Protein AF-F0F940-F1 (afdb_monomer_lite)

Foldseek 3Di:
DPPDWFWFQDPVRDIDTDDDDPLSSQLHVLQQVQQVVLPHWDADPVRTTDRSAPDLVRSLVSNLVSQLRSCVVPNDDQFDLVPVRSVSSHLCRLQCRADPVRHGPCPSSVVVSVVVVVVVVVVVVVVVVVVD

pLDDT: mean 92.72, std 10.21, range [32.88, 98.56]

Structure (mmCIF, N/CA/C/O backbone):
data_AF-F0F940-F1
#
_entry.id   AF-F0F940-F1
#
loop_
_atom_site.group_PDB
_atom_site.id
_atom_site.type_symbol
_atom_site.label_atom_id
_atom_site.label_alt_id
_atom_s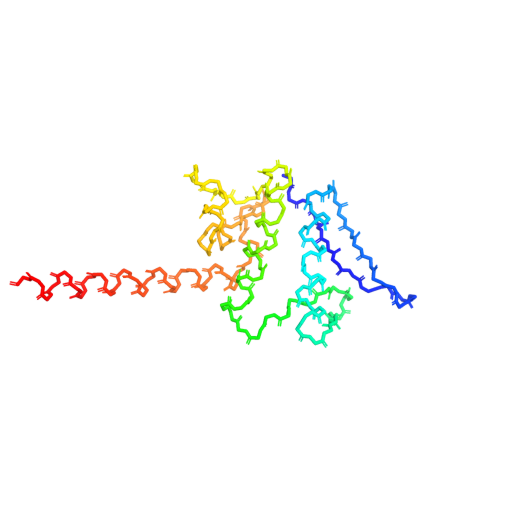ite.label_comp_id
_atom_site.label_asym_id
_atom_site.label_entity_id
_atom_site.label_seq_id
_atom_site.pdbx_PDB_ins_code
_atom_site.Cartn_x
_atom_site.Cartn_y
_atom_site.Cartn_z
_atom_site.occupancy
_atom_site.B_iso_or_equiv
_atom_site.auth_seq_id
_atom_site.auth_comp_id
_atom_site.auth_asym_id
_atom_site.auth_atom_id
_atom_site.pdbx_PDB_model_num
ATOM 1 N N . MET A 1 1 ? -2.008 6.520 -15.156 1.00 32.88 1 MET A N 1
ATOM 2 C CA . MET A 1 1 ? -2.226 5.112 -15.552 1.00 32.88 1 MET A CA 1
ATO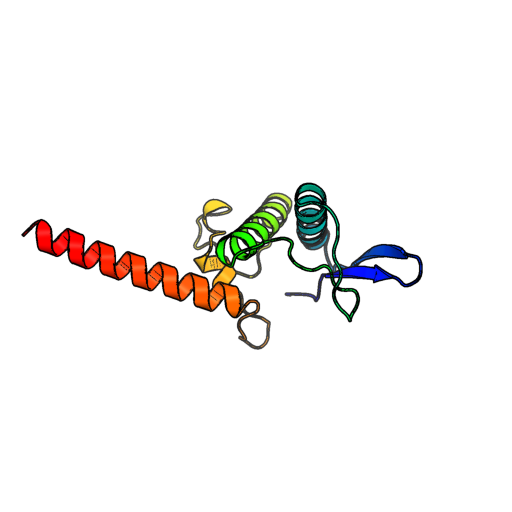M 3 C C . MET A 1 1 ? -2.240 4.250 -14.293 1.00 32.88 1 MET A C 1
ATOM 5 O O . MET A 1 1 ? -1.260 3.581 -13.989 1.00 32.88 1 MET A O 1
ATOM 9 N N . GLY A 1 2 ? -3.333 4.318 -13.527 1.00 36.31 2 GLY A N 1
ATOM 10 C CA . GLY A 1 2 ? -3.597 3.441 -12.381 1.00 36.31 2 GLY A CA 1
ATOM 11 C C . GLY A 1 2 ? -4.256 2.147 -12.852 1.00 36.31 2 GLY A C 1
ATOM 12 O O . GLY A 1 2 ? -5.429 1.914 -12.583 1.00 36.31 2 GLY A O 1
ATOM 13 N N . GLY A 1 3 ? -3.525 1.349 -13.637 1.00 46.88 3 GLY A N 1
ATOM 14 C CA . GLY A 1 3 ? -4.021 0.072 -14.148 1.00 46.88 3 GLY A CA 1
ATOM 15 C C . GLY A 1 3 ? -4.423 -0.852 -12.998 1.00 46.88 3 GLY A C 1
ATOM 16 O O . GLY A 1 3 ? -3.734 -0.916 -11.981 1.00 46.88 3 GLY A O 1
ATOM 17 N N . ARG A 1 4 ? -5.553 -1.546 -13.155 1.00 62.81 4 ARG A N 1
ATOM 18 C CA . ARG A 1 4 ? -6.070 -2.546 -12.213 1.00 62.81 4 ARG A CA 1
ATOM 19 C C . ARG A 1 4 ? -5.005 -3.629 -12.009 1.00 62.81 4 ARG A C 1
ATOM 21 O O . ARG A 1 4 ? -4.820 -4.469 -12.881 1.00 62.81 4 ARG A O 1
ATOM 28 N N . HIS A 1 5 ? -4.293 -3.562 -10.893 1.00 81.00 5 HIS A N 1
ATOM 29 C CA . HIS A 1 5 ? -3.303 -4.541 -10.463 1.00 81.00 5 HIS A CA 1
ATOM 30 C C . HIS A 1 5 ? -3.891 -5.324 -9.293 1.00 81.00 5 HIS A C 1
ATOM 32 O O . HIS A 1 5 ? -4.643 -4.768 -8.489 1.00 81.00 5 HIS A O 1
ATOM 38 N N . THR A 1 6 ? -3.652 -6.631 -9.250 1.00 87.62 6 THR A N 1
ATOM 39 C CA . THR A 1 6 ? -4.215 -7.469 -8.194 1.00 87.62 6 THR A CA 1
ATOM 40 C C . THR A 1 6 ? -3.408 -8.741 -7.992 1.00 87.62 6 THR A C 1
ATOM 42 O O . THR A 1 6 ? -2.874 -9.324 -8.938 1.00 87.62 6 THR A O 1
ATOM 45 N N . VAL A 1 7 ? -3.385 -9.212 -6.751 1.00 94.06 7 VAL A N 1
ATOM 46 C CA . VAL A 1 7 ? -3.089 -10.605 -6.427 1.00 94.06 7 VAL A CA 1
ATOM 47 C C . VAL A 1 7 ? -4.401 -11.377 -6.348 1.00 94.06 7 VAL A C 1
ATOM 49 O O . VAL A 1 7 ? -5.277 -11.014 -5.560 1.00 94.06 7 VAL A O 1
ATOM 52 N N . ARG A 1 8 ? -4.528 -12.469 -7.107 1.00 94.62 8 ARG A N 1
ATOM 53 C CA . ARG A 1 8 ? -5.700 -13.351 -7.045 1.00 94.62 8 ARG A CA 1
ATOM 54 C C . ARG A 1 8 ? -5.351 -14.824 -6.882 1.00 94.62 8 ARG A C 1
ATOM 56 O O . ARG A 1 8 ? -4.320 -15.279 -7.371 1.00 94.62 8 ARG A O 1
ATOM 63 N N . GLN A 1 9 ? -6.239 -15.580 -6.249 1.00 94.50 9 GLN A N 1
ATOM 64 C CA . GLN A 1 9 ? -6.198 -17.040 -6.265 1.00 94.50 9 GLN A CA 1
ATOM 65 C C . GLN A 1 9 ? -6.966 -17.563 -7.484 1.00 94.50 9 GLN A C 1
ATOM 67 O O . GLN A 1 9 ? -8.089 -17.130 -7.743 1.00 94.50 9 GLN A O 1
ATOM 72 N N . GLY A 1 10 ? -6.342 -18.446 -8.262 1.00 89.94 10 GLY A N 1
ATOM 73 C CA . GLY A 1 10 ? -7.007 -19.183 -9.335 1.00 89.94 10 GLY A CA 1
ATOM 74 C C . GLY A 1 10 ? -7.651 -20.476 -8.839 1.00 89.94 10 GLY A C 1
ATOM 75 O O . GLY A 1 10 ? -7.340 -20.965 -7.753 1.00 89.94 10 GLY A O 1
ATOM 76 N N . ASP A 1 11 ? -8.514 -21.053 -9.674 1.00 90.56 11 ASP A N 1
ATOM 77 C CA . ASP A 1 11 ? -9.193 -22.328 -9.396 1.00 90.56 11 ASP A CA 1
ATOM 78 C C . ASP A 1 11 ? -8.225 -23.526 -9.351 1.00 90.56 11 ASP A C 1
ATOM 80 O O . ASP A 1 11 ? -8.571 -24.591 -8.851 1.00 90.56 11 ASP A O 1
ATOM 84 N N . ASP A 1 12 ? -6.998 -23.355 -9.850 1.00 92.75 12 ASP A N 1
ATOM 85 C CA . ASP A 1 12 ? -5.910 -24.335 -9.790 1.00 92.75 12 ASP A CA 1
ATOM 86 C C . ASP A 1 12 ? -5.053 -24.211 -8.515 1.00 92.75 12 ASP A C 1
ATOM 88 O O . ASP A 1 12 ? -3.921 -24.694 -8.474 1.00 92.75 12 ASP A O 1
ATOM 92 N N . GLU A 1 13 ? -5.581 -23.526 -7.495 1.00 86.69 13 GLU A N 1
ATOM 93 C CA . GLU A 1 13 ? -4.948 -23.245 -6.201 1.00 86.69 13 GLU A CA 1
ATOM 94 C C . GLU A 1 13 ? -3.657 -22.410 -6.282 1.00 86.69 13 GLU A C 1
ATOM 96 O O . GLU A 1 13 ? -2.967 -22.226 -5.274 1.00 86.69 13 GLU A O 1
ATOM 101 N N . LYS A 1 14 ? -3.338 -21.837 -7.450 1.00 93.44 14 LYS A N 1
ATOM 102 C CA . LYS A 1 14 ? -2.179 -20.957 -7.616 1.00 93.44 14 LYS A CA 1
ATOM 103 C C . LYS A 1 14 ? -2.518 -19.504 -7.332 1.00 93.44 14 LYS A C 1
ATOM 105 O O . LYS A 1 14 ? -3.650 -19.043 -7.481 1.00 93.44 14 LYS A O 1
ATOM 110 N N . VAL A 1 15 ? -1.483 -18.764 -6.952 1.00 94.44 15 VAL A N 1
ATOM 111 C CA . VAL A 1 15 ? -1.540 -17.316 -6.758 1.00 94.44 15 VAL A CA 1
ATOM 112 C C . VAL A 1 15 ? -1.010 -16.635 -8.011 1.00 94.44 15 VAL A C 1
ATOM 114 O O . VAL A 1 15 ? 0.118 -16.889 -8.432 1.00 94.44 15 VAL A O 1
ATOM 117 N N . TYR A 1 16 ? -1.823 -15.758 -8.585 1.00 95.12 16 TYR A N 1
ATOM 118 C CA . TYR A 1 16 ? -1.499 -14.952 -9.752 1.00 95.12 16 TYR A CA 1
ATOM 119 C C . TYR A 1 16 ? -1.299 -13.504 -9.325 1.00 95.12 16 TYR A C 1
ATOM 121 O O . TYR A 1 16 ? -2.112 -12.956 -8.583 1.00 95.12 16 TYR A O 1
ATOM 129 N N . ILE A 1 17 ? -0.224 -12.895 -9.812 1.00 95.00 17 ILE A N 1
ATOM 130 C CA . ILE A 1 17 ? 0.045 -11.466 -9.675 1.00 95.00 17 ILE A CA 1
ATOM 131 C C . ILE A 1 17 ? -0.159 -10.865 -11.062 1.00 95.00 17 ILE A C 1
ATOM 133 O O . ILE A 1 17 ? 0.611 -11.147 -11.979 1.00 95.00 17 ILE A O 1
ATOM 137 N N . GLU A 1 18 ? -1.235 -10.104 -11.229 1.00 92.25 18 GLU A N 1
ATOM 138 C CA . GLU A 1 18 ? -1.644 -9.529 -12.510 1.00 92.25 18 GLU A CA 1
ATOM 139 C C . GLU A 1 18 ? -1.442 -8.020 -12.465 1.00 92.25 18 GLU A C 1
ATOM 141 O O . GLU A 1 18 ? -2.116 -7.313 -11.714 1.00 92.25 18 GLU A O 1
ATOM 146 N N . THR A 1 19 ? -0.488 -7.526 -13.250 1.00 92.81 19 THR A N 1
ATOM 147 C CA . THR A 1 19 ? -0.044 -6.130 -13.213 1.00 92.81 19 THR A CA 1
ATOM 148 C C . THR A 1 19 ? 0.294 -5.631 -14.614 1.00 92.81 19 THR A C 1
ATOM 150 O O . THR A 1 19 ? 0.512 -6.409 -15.542 1.00 92.81 19 THR A O 1
ATOM 153 N N . SER A 1 20 ? 0.330 -4.308 -14.781 1.00 91.62 20 SER A N 1
ATOM 154 C CA . SER A 1 20 ? 0.689 -3.663 -16.051 1.00 91.62 20 SER A CA 1
ATOM 155 C C . SER A 1 20 ? 2.124 -3.125 -16.088 1.00 91.62 20 SER A C 1
ATOM 157 O O . SER A 1 20 ? 2.509 -2.510 -17.079 1.00 91.62 20 SER A O 1
ATOM 159 N N . SER A 1 21 ? 2.899 -3.288 -15.010 1.00 93.38 21 SER A N 1
ATOM 160 C CA . SER A 1 21 ? 4.307 -2.881 -14.932 1.00 93.38 21 SER A CA 1
ATOM 161 C C . SER A 1 21 ? 5.049 -3.622 -13.819 1.00 93.38 21 SER A C 1
ATOM 163 O O . SER A 1 21 ? 4.436 -4.079 -12.853 1.00 93.38 21 SER A O 1
ATOM 165 N N . ASP A 1 22 ? 6.378 -3.669 -13.914 1.00 95.56 22 ASP A N 1
ATOM 166 C CA . ASP A 1 22 ? 7.243 -4.272 -12.892 1.00 95.56 22 ASP A CA 1
ATOM 167 C C . ASP A 1 22 ? 7.128 -3.566 -11.536 1.00 95.56 22 ASP A C 1
ATOM 169 O O . ASP A 1 22 ? 7.121 -4.213 -10.490 1.00 95.56 22 ASP A O 1
ATOM 173 N N . ALA A 1 23 ? 6.965 -2.242 -11.535 1.00 95.50 23 ALA A N 1
ATOM 174 C CA . ALA A 1 23 ? 6.779 -1.471 -10.311 1.00 95.50 23 ALA A CA 1
ATOM 175 C C . ALA A 1 23 ? 5.478 -1.857 -9.588 1.00 95.50 23 ALA A C 1
ATOM 177 O O . ALA A 1 23 ? 5.473 -2.047 -8.370 1.00 95.50 23 ALA A O 1
ATOM 178 N N . LEU A 1 24 ? 4.391 -2.058 -10.342 1.00 95.19 24 LEU A N 1
ATOM 179 C CA . LEU A 1 24 ? 3.138 -2.582 -9.797 1.00 95.19 24 LEU A CA 1
ATOM 180 C C . LEU A 1 24 ? 3.292 -4.042 -9.348 1.00 95.19 24 LEU A C 1
ATOM 182 O O . LEU A 1 24 ? 2.742 -4.415 -8.317 1.00 95.19 24 LEU A O 1
ATOM 186 N N . SER A 1 25 ? 4.084 -4.863 -10.047 1.00 96.31 25 SER A N 1
ATOM 187 C CA . SER A 1 25 ? 4.419 -6.220 -9.580 1.00 96.31 25 SER A CA 1
ATOM 188 C C . SER A 1 25 ? 5.109 -6.190 -8.220 1.00 96.31 25 SER A C 1
ATOM 190 O O . SER A 1 25 ? 4.776 -6.986 -7.348 1.00 96.31 25 SER A O 1
ATOM 192 N N . ILE A 1 26 ? 6.034 -5.255 -7.998 1.00 97.50 26 ILE A N 1
ATOM 193 C CA . ILE A 1 26 ? 6.714 -5.080 -6.708 1.00 97.50 26 ILE A CA 1
ATOM 194 C C . ILE A 1 26 ? 5.729 -4.654 -5.610 1.00 97.50 26 ILE A C 1
ATOM 196 O O . ILE A 1 26 ? 5.837 -5.149 -4.481 1.00 97.50 26 ILE A O 1
ATOM 200 N N . ASN A 1 27 ? 4.757 -3.790 -5.925 1.00 97.06 27 ASN A N 1
ATOM 201 C CA . ASN A 1 27 ? 3.670 -3.442 -5.004 1.00 97.06 27 ASN A CA 1
ATOM 202 C C . ASN A 1 27 ? 2.898 -4.701 -4.570 1.00 97.06 27 ASN A C 1
ATOM 204 O O . ASN A 1 27 ? 2.820 -5.018 -3.383 1.00 97.06 27 ASN A O 1
ATOM 208 N N . GLU A 1 28 ? 2.436 -5.494 -5.535 1.00 97.38 28 GLU A N 1
ATOM 209 C CA . GLU A 1 28 ? 1.629 -6.687 -5.264 1.00 97.38 28 GLU A CA 1
ATOM 210 C C . GLU A 1 28 ? 2.418 -7.802 -4.558 1.00 97.38 28 GLU A C 1
ATOM 212 O O . GLU A 1 28 ? 1.927 -8.421 -3.611 1.00 97.38 28 GLU A O 1
ATOM 217 N N . ILE A 1 29 ? 3.685 -8.016 -4.929 1.00 97.94 29 ILE A N 1
ATOM 218 C CA . ILE A 1 29 ? 4.598 -8.928 -4.219 1.00 97.94 29 ILE A CA 1
ATOM 219 C C . ILE A 1 29 ? 4.778 -8.484 -2.762 1.00 97.94 29 ILE A C 1
ATOM 221 O O . ILE A 1 29 ? 4.875 -9.323 -1.860 1.00 97.94 29 ILE A O 1
ATOM 225 N N . THR A 1 30 ? 4.793 -7.174 -2.502 1.00 98.25 30 THR A N 1
ATOM 226 C CA . THR A 1 30 ? 4.880 -6.644 -1.138 1.00 98.25 30 THR A CA 1
ATOM 227 C C . THR A 1 30 ? 3.655 -7.041 -0.313 1.00 98.25 30 THR A C 1
ATOM 229 O O . THR A 1 30 ? 3.823 -7.499 0.819 1.00 98.25 30 THR A O 1
ATOM 232 N N . HIS A 1 31 ? 2.447 -6.994 -0.881 1.00 97.81 31 HIS A N 1
ATOM 233 C CA . HIS A 1 31 ? 1.235 -7.476 -0.208 1.00 97.81 31 HIS A CA 1
ATOM 234 C C . HIS A 1 31 ? 1.243 -8.989 0.052 1.00 97.81 31 HIS A C 1
ATOM 236 O O . HIS A 1 31 ? 0.828 -9.434 1.131 1.00 97.81 31 HIS A O 1
ATOM 242 N N . VAL A 1 32 ? 1.783 -9.791 -0.873 1.00 98.00 32 VAL A N 1
ATOM 243 C CA . VAL A 1 32 ? 2.006 -11.233 -0.652 1.00 98.00 32 VAL A CA 1
ATOM 244 C C . VAL A 1 32 ? 2.954 -11.452 0.527 1.00 98.00 32 VAL A C 1
ATOM 246 O O . VAL A 1 32 ? 2.621 -12.195 1.453 1.00 98.00 32 VAL A O 1
ATOM 249 N N . ARG A 1 33 ? 4.105 -10.764 0.546 1.00 98.25 33 ARG A N 1
ATOM 250 C CA . ARG A 1 33 ? 5.080 -10.835 1.648 1.00 98.25 33 ARG A CA 1
ATOM 251 C C . ARG A 1 33 ? 4.432 -10.475 2.983 1.00 98.25 33 ARG A C 1
ATOM 253 O O . ARG A 1 33 ? 4.535 -11.245 3.934 1.00 98.25 33 ARG A O 1
ATOM 260 N N . GLN A 1 34 ? 3.752 -9.331 3.049 1.00 98.19 34 GLN A N 1
ATOM 261 C CA . GLN A 1 34 ? 3.066 -8.853 4.254 1.00 98.19 34 GLN A CA 1
ATOM 262 C C . GLN A 1 34 ? 2.060 -9.883 4.780 1.00 98.19 34 GLN A C 1
ATOM 264 O O . GLN A 1 34 ? 1.993 -10.124 5.988 1.00 98.19 34 GLN A O 1
ATOM 269 N N . SER A 1 35 ? 1.313 -10.519 3.879 1.00 97.69 35 SER A N 1
ATOM 270 C CA . SER A 1 35 ? 0.323 -11.541 4.221 1.00 97.69 35 SER A CA 1
ATOM 271 C C . SER A 1 35 ? 0.977 -12.818 4.754 1.00 97.69 35 SER A C 1
ATOM 273 O O . SER A 1 35 ? 0.593 -13.304 5.818 1.00 97.69 35 SER A O 1
ATOM 275 N N . LEU A 1 36 ? 2.031 -13.318 4.098 1.00 97.50 36 LEU A N 1
ATOM 276 C CA . LEU A 1 36 ? 2.799 -14.478 4.571 1.00 97.50 36 LEU A CA 1
ATOM 277 C C . LEU A 1 36 ? 3.399 -14.237 5.965 1.00 97.50 36 LEU A C 1
ATOM 279 O O . LEU A 1 36 ? 3.271 -15.088 6.843 1.00 97.50 36 LEU A O 1
ATOM 283 N N . THR A 1 37 ? 3.963 -13.051 6.214 1.00 97.12 37 THR A N 1
ATOM 284 C CA . THR A 1 37 ? 4.470 -12.661 7.542 1.00 97.12 37 THR A CA 1
ATOM 285 C C . THR A 1 37 ? 3.354 -12.508 8.584 1.00 97.12 37 THR A C 1
ATOM 287 O O . THR A 1 37 ? 3.597 -12.658 9.779 1.00 97.12 37 THR A O 1
ATOM 290 N N . SER A 1 38 ? 2.117 -12.255 8.152 1.00 95.88 38 SER A N 1
ATOM 291 C CA . SER A 1 38 ? 0.950 -12.045 9.022 1.00 95.88 38 SER A CA 1
ATOM 292 C C . SER A 1 38 ? 0.104 -13.306 9.253 1.00 95.88 38 SER A C 1
ATOM 294 O O . SER A 1 38 ? -1.003 -13.212 9.792 1.00 95.88 38 SER A O 1
ATOM 296 N N . GLY A 1 39 ? 0.618 -14.485 8.888 1.00 94.94 39 GLY A N 1
ATOM 297 C CA . GLY A 1 39 ? -0.042 -15.773 9.122 1.00 94.94 39 GLY A CA 1
ATOM 298 C C . GLY A 1 39 ? -0.691 -16.402 7.888 1.00 94.94 39 GLY A C 1
ATOM 299 O O . GLY A 1 39 ? -1.513 -17.302 8.043 1.00 94.94 39 GLY A O 1
ATOM 300 N N . GLY A 1 40 ? -0.331 -15.948 6.686 1.00 96.12 40 GLY A N 1
ATOM 301 C CA . GLY A 1 40 ? -0.710 -16.577 5.423 1.00 96.12 40 GLY A CA 1
ATOM 302 C C . GLY A 1 40 ? -1.614 -15.719 4.542 1.00 96.12 40 GLY A C 1
ATOM 303 O O . GLY A 1 40 ? -2.075 -14.643 4.921 1.00 96.12 40 GLY A O 1
ATOM 304 N N . LEU A 1 41 ? -1.855 -16.216 3.331 1.00 96.06 41 LEU A N 1
ATOM 305 C CA . LEU A 1 41 ? -2.692 -15.561 2.330 1.00 96.06 41 LEU A CA 1
ATOM 306 C C . LEU A 1 41 ? -4.172 -15.804 2.636 1.00 96.06 41 LEU A C 1
ATOM 308 O O . LEU A 1 41 ? -4.569 -16.915 2.987 1.00 96.06 41 LEU A O 1
ATOM 312 N N . LYS A 1 42 ? -4.993 -14.764 2.492 1.00 95.94 42 LYS A N 1
ATOM 313 C CA . LYS A 1 42 ? -6.452 -14.854 2.601 1.00 95.94 42 LYS A CA 1
ATOM 314 C C . LYS A 1 42 ? -7.078 -14.165 1.410 1.00 95.94 42 LYS A C 1
ATOM 316 O O . LYS A 1 42 ? -6.747 -13.017 1.133 1.00 95.94 42 LYS A O 1
ATOM 321 N N . PHE A 1 43 ? -8.003 -14.850 0.759 1.00 94.94 43 PHE A N 1
ATOM 322 C CA . PHE A 1 43 ? -8.651 -14.356 -0.445 1.00 94.94 43 PHE A CA 1
ATOM 323 C C . PHE A 1 43 ? -10.129 -14.059 -0.191 1.00 94.94 43 PHE A C 1
ATOM 325 O O . PHE A 1 43 ? -10.785 -14.700 0.635 1.00 94.94 43 PHE A O 1
ATOM 332 N N . GLY A 1 44 ? -10.633 -13.031 -0.866 1.00 92.06 44 GLY A N 1
ATOM 333 C CA . GLY A 1 44 ? -12.033 -12.642 -0.860 1.00 92.06 44 GLY A CA 1
ATOM 334 C C . GLY A 1 44 ? -12.888 -13.557 -1.733 1.00 92.06 44 GLY A C 1
ATOM 335 O O . GLY A 1 44 ? -12.410 -14.480 -2.389 1.00 92.06 44 GLY A O 1
ATOM 336 N N . LYS A 1 45 ? -14.193 -13.274 -1.773 1.00 89.75 45 LYS A N 1
ATOM 337 C CA . LYS A 1 45 ? -15.153 -14.064 -2.564 1.00 89.75 45 LYS A CA 1
ATOM 338 C C . LYS A 1 45 ? -14.900 -14.006 -4.072 1.00 89.75 45 LYS A C 1
ATOM 340 O O . LYS A 1 45 ? -15.410 -14.861 -4.783 1.00 89.75 45 LYS A O 1
ATOM 345 N N . ARG A 1 46 ? -14.177 -12.995 -4.565 1.00 86.69 46 ARG A N 1
ATOM 346 C CA . ARG A 1 46 ? -13.822 -12.856 -5.986 1.00 86.69 46 ARG A CA 1
ATOM 347 C C . ARG A 1 46 ? -12.376 -13.286 -6.243 1.00 86.69 46 ARG A C 1
ATOM 349 O O . ARG A 1 46 ? -11.833 -12.976 -7.298 1.00 86.69 46 ARG A O 1
ATOM 356 N N . GLY A 1 47 ? -11.763 -13.975 -5.279 1.00 90.12 47 GLY A N 1
ATOM 357 C CA . GLY A 1 47 ? -10.396 -14.465 -5.359 1.00 90.12 47 GLY A CA 1
ATOM 358 C C . GLY A 1 47 ? -9.335 -13.398 -5.112 1.00 90.12 47 GLY A C 1
ATOM 359 O O . GLY A 1 47 ? -8.165 -13.735 -5.201 1.00 90.12 47 GLY A O 1
ATOM 360 N N . GLU A 1 48 ? -9.688 -12.148 -4.794 1.00 93.31 48 GLU A N 1
ATOM 361 C CA . GLU A 1 48 ? -8.721 -11.073 -4.542 1.00 93.31 48 GLU A CA 1
ATOM 362 C C . GLU A 1 48 ? -8.003 -11.255 -3.199 1.00 93.31 48 GLU A C 1
ATOM 364 O O . GLU A 1 48 ? -8.630 -11.630 -2.206 1.00 93.31 48 GLU A O 1
ATOM 369 N N . LEU A 1 49 ? -6.698 -10.985 -3.132 1.00 95.19 49 LEU A N 1
ATOM 370 C CA . LEU A 1 49 ? -5.962 -11.004 -1.868 1.00 95.19 49 LEU A CA 1
ATOM 371 C C . LEU A 1 49 ? -6.510 -9.917 -0.939 1.00 95.19 49 LEU A C 1
ATOM 373 O O . LEU A 1 49 ? -6.611 -8.745 -1.300 1.00 95.19 49 LEU A O 1
ATOM 377 N N . LEU A 1 50 ? -6.852 -10.308 0.283 1.00 94.75 50 LEU A N 1
ATOM 378 C CA . LEU A 1 50 ? -7.286 -9.388 1.322 1.00 94.75 50 LEU A CA 1
ATOM 379 C C . LEU A 1 50 ? -6.065 -8.799 2.029 1.00 94.75 50 LEU A C 1
ATOM 381 O O . LEU A 1 50 ? -5.149 -9.530 2.409 1.00 94.75 50 LEU A O 1
ATOM 385 N N . ASN A 1 51 ? -6.084 -7.487 2.276 1.00 94.12 51 ASN A N 1
ATOM 386 C CA . ASN A 1 51 ? -5.061 -6.829 3.086 1.00 94.12 51 ASN A CA 1
ATOM 387 C C . ASN A 1 51 ? -5.002 -7.484 4.483 1.00 94.12 51 ASN A C 1
ATOM 389 O O . ASN A 1 51 ? -6.022 -7.657 5.155 1.00 94.12 51 ASN A O 1
ATOM 393 N N . ALA A 1 52 ? -3.800 -7.864 4.921 1.00 95.81 52 ALA A N 1
ATOM 394 C CA . ALA A 1 52 ? -3.597 -8.620 6.156 1.00 95.81 52 ALA A CA 1
ATOM 395 C C . ALA A 1 52 ? -3.691 -7.766 7.441 1.00 95.81 52 ALA A C 1
ATOM 397 O O . ALA A 1 52 ? -3.628 -8.292 8.559 1.00 95.81 52 ALA A O 1
ATOM 398 N N . GLY A 1 53 ? -3.836 -6.446 7.308 1.00 94.88 53 GLY A N 1
ATOM 399 C CA . GLY A 1 53 ? -3.929 -5.507 8.415 1.00 94.88 53 GLY A CA 1
ATOM 400 C C . GLY A 1 53 ? -5.174 -5.726 9.280 1.00 94.88 53 GLY A C 1
ATOM 401 O O . GLY A 1 53 ? -6.303 -5.746 8.805 1.00 94.88 53 GLY A O 1
ATOM 402 N N . LYS A 1 54 ? -4.978 -5.816 10.602 1.00 93.56 54 LYS A N 1
ATOM 403 C CA . LYS A 1 54 ? -6.065 -6.019 11.589 1.00 93.56 54 LYS A CA 1
ATOM 404 C C . LYS A 1 54 ? -6.693 -4.722 12.120 1.00 93.56 54 LYS A C 1
ATOM 406 O O . LYS A 1 54 ? -7.559 -4.759 12.985 1.00 93.56 54 LYS A O 1
ATOM 411 N N . SER A 1 55 ? -6.219 -3.564 11.663 1.00 96.62 55 SER A N 1
ATOM 412 C CA . SER A 1 55 ? -6.729 -2.239 12.039 1.00 96.62 55 SER A CA 1
ATOM 413 C C . SER A 1 55 ? -6.550 -1.259 10.881 1.00 96.62 55 SER A C 1
ATOM 415 O O . SER A 1 55 ? -5.685 -1.481 10.036 1.00 96.62 55 SER A O 1
ATOM 417 N N . LEU A 1 56 ? -7.288 -0.142 10.873 1.00 95.69 56 LEU A N 1
ATOM 418 C CA . LEU A 1 56 ? -7.143 0.902 9.843 1.00 95.69 56 LEU A CA 1
ATOM 419 C C . LEU A 1 56 ? -5.701 1.417 9.728 1.00 95.69 56 LEU A C 1
ATOM 421 O O . LEU A 1 56 ? -5.195 1.604 8.626 1.00 95.69 56 LEU A O 1
ATOM 425 N N . LYS A 1 57 ? -5.009 1.573 10.864 1.00 97.19 57 LYS A N 1
ATOM 426 C CA . LYS A 1 57 ? -3.592 1.951 10.891 1.00 97.19 57 LYS A CA 1
ATOM 427 C C . LYS A 1 57 ? -2.707 0.895 10.230 1.00 97.19 57 LYS A C 1
ATOM 429 O O . LYS A 1 57 ? -1.800 1.248 9.486 1.00 97.19 57 LYS A O 1
ATOM 434 N N . ALA A 1 58 ? -2.950 -0.385 10.514 1.00 97.56 58 ALA A N 1
ATOM 435 C CA . ALA A 1 58 ? -2.175 -1.477 9.931 1.00 97.56 58 ALA A CA 1
ATOM 436 C C . ALA A 1 58 ? -2.408 -1.587 8.418 1.00 97.56 58 ALA A C 1
ATOM 438 O O . ALA A 1 58 ? -1.437 -1.685 7.679 1.00 97.56 58 ALA A O 1
ATOM 439 N N . ILE A 1 59 ? -3.666 -1.489 7.975 1.00 97.19 59 ILE A N 1
ATOM 440 C CA . ILE A 1 59 ? -4.043 -1.479 6.555 1.00 97.19 59 ILE A CA 1
ATOM 441 C C . ILE A 1 59 ? -3.328 -0.331 5.836 1.00 97.19 59 ILE A C 1
ATOM 443 O O . ILE A 1 59 ? -2.607 -0.565 4.872 1.00 97.19 59 ILE A O 1
ATOM 447 N N . ALA A 1 60 ? -3.437 0.895 6.359 1.00 98.00 60 ALA A N 1
ATOM 448 C CA . ALA A 1 60 ? -2.784 2.056 5.762 1.00 98.00 60 ALA A CA 1
ATOM 449 C C . ALA A 1 60 ? -1.255 1.920 5.715 1.00 98.00 60 ALA A C 1
ATOM 451 O O . ALA A 1 60 ? -0.640 2.255 4.709 1.00 98.00 60 ALA A O 1
ATOM 452 N N . ASN A 1 61 ? -0.632 1.409 6.780 1.00 98.38 61 ASN A N 1
ATOM 453 C CA . ASN A 1 61 ? 0.814 1.190 6.806 1.00 98.38 61 ASN A CA 1
ATOM 454 C C . ASN A 1 61 ? 1.272 0.150 5.777 1.00 98.38 61 ASN A C 1
ATOM 456 O O . ASN A 1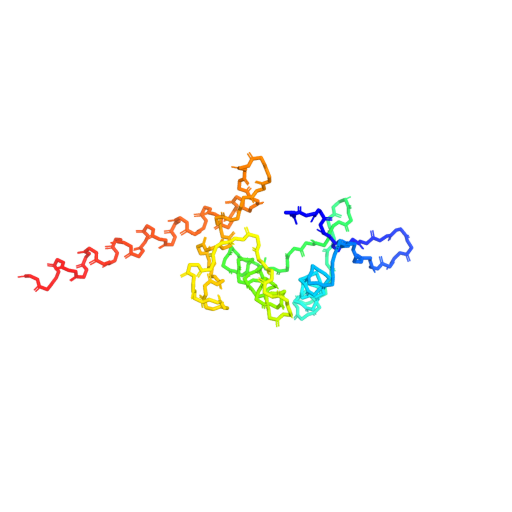 61 ? 2.346 0.320 5.207 1.00 98.38 61 ASN A O 1
ATOM 460 N N . MET A 1 62 ? 0.473 -0.893 5.535 1.00 98.25 62 MET A N 1
ATOM 461 C CA . MET A 1 62 ? 0.776 -1.901 4.520 1.00 98.25 62 MET A CA 1
ATOM 462 C C . MET A 1 62 ? 0.751 -1.306 3.107 1.00 98.25 62 MET A C 1
ATOM 464 O O . MET A 1 62 ? 1.688 -1.543 2.349 1.00 98.25 62 MET A O 1
ATOM 468 N N . GLU A 1 63 ? -0.243 -0.472 2.784 1.00 98.00 63 GLU A N 1
ATOM 469 C CA . GLU A 1 63 ? -0.291 0.255 1.502 1.00 98.00 63 GLU A CA 1
ATOM 470 C C . GLU A 1 63 ? 0.870 1.253 1.364 1.00 98.00 63 GLU A C 1
ATOM 472 O O . GLU A 1 63 ? 1.523 1.316 0.328 1.00 98.00 63 GLU A O 1
ATOM 477 N N . ILE A 1 64 ? 1.184 2.016 2.421 1.00 98.50 64 ILE A N 1
ATOM 478 C CA . ILE A 1 64 ? 2.325 2.952 2.423 1.00 98.50 64 ILE A CA 1
ATOM 479 C C . ILE A 1 64 ? 3.635 2.216 2.131 1.00 98.50 64 ILE A C 1
ATOM 481 O O . ILE A 1 64 ? 4.461 2.706 1.363 1.00 98.50 64 ILE A O 1
ATOM 485 N N . GLU A 1 65 ? 3.849 1.061 2.757 1.00 98.56 65 GLU A N 1
ATOM 486 C CA . GLU A 1 65 ? 5.031 0.240 2.510 1.00 98.56 65 GLU A CA 1
ATOM 487 C C . GLU A 1 65 ? 5.062 -0.280 1.068 1.00 98.56 65 GLU A C 1
ATOM 489 O O . GLU A 1 65 ? 6.098 -0.153 0.420 1.00 98.56 65 GLU A O 1
ATOM 494 N N . ALA A 1 66 ? 3.947 -0.799 0.550 1.00 98.12 66 ALA A N 1
ATOM 495 C CA . ALA A 1 66 ? 3.860 -1.304 -0.819 1.00 98.12 66 ALA A CA 1
ATOM 496 C C . ALA A 1 66 ? 4.180 -0.206 -1.850 1.00 98.12 66 ALA A C 1
ATOM 498 O O . ALA A 1 66 ? 5.088 -0.379 -2.669 1.00 98.12 66 ALA A O 1
ATOM 499 N N . TYR A 1 67 ? 3.588 0.984 -1.705 1.00 98.19 67 TYR A N 1
ATOM 500 C CA . TYR A 1 67 ? 3.898 2.123 -2.572 1.00 98.19 67 TYR A CA 1
ATOM 501 C C . TYR A 1 67 ? 5.335 2.632 -2.419 1.00 98.19 67 TYR A C 1
ATOM 503 O O . TYR A 1 67 ? 5.929 3.096 -3.390 1.00 98.19 67 TYR A O 1
ATOM 511 N N . ARG A 1 68 ? 5.942 2.540 -1.228 1.00 98.56 68 ARG A N 1
ATOM 512 C CA . ARG A 1 68 ? 7.373 2.850 -1.052 1.00 98.56 68 ARG A CA 1
ATOM 513 C C . ARG A 1 68 ? 8.263 1.846 -1.772 1.00 98.56 68 ARG A C 1
ATOM 515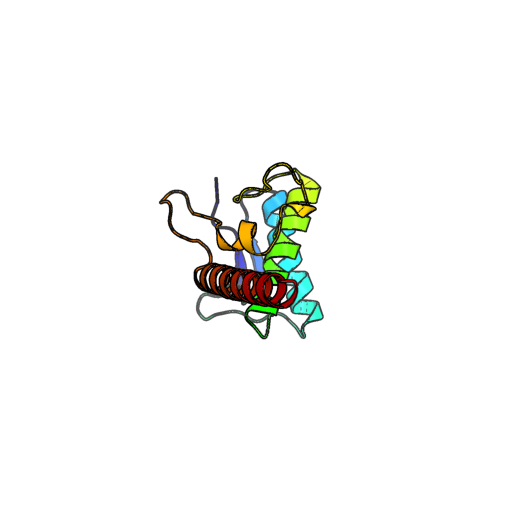 O O . ARG A 1 68 ? 9.273 2.254 -2.341 1.00 98.56 68 ARG A O 1
ATOM 522 N N . MET A 1 69 ? 7.907 0.562 -1.760 1.00 98.38 69 MET A N 1
ATOM 523 C CA . MET A 1 69 ? 8.634 -0.468 -2.504 1.00 98.38 69 MET A CA 1
ATOM 524 C C . MET A 1 69 ? 8.526 -0.230 -4.013 1.00 98.38 69 MET A C 1
ATOM 526 O O . MET A 1 69 ? 9.553 -0.226 -4.688 1.00 98.38 69 MET A O 1
ATOM 530 N N . GLN A 1 70 ? 7.322 0.063 -4.515 1.00 97.62 70 GLN A N 1
ATOM 531 C CA . GLN A 1 70 ? 7.095 0.466 -5.905 1.00 97.62 70 GLN A CA 1
ATOM 532 C C . GLN A 1 70 ? 7.952 1.684 -6.283 1.00 97.62 70 GLN A C 1
ATOM 534 O O . GLN A 1 70 ? 8.755 1.627 -7.211 1.00 97.62 70 GLN A O 1
ATOM 539 N N . TYR A 1 71 ? 7.842 2.772 -5.519 1.00 97.88 71 TYR A N 1
ATOM 540 C CA . TYR A 1 71 ? 8.556 4.016 -5.803 1.00 97.88 71 TYR A CA 1
ATOM 541 C C . TYR A 1 71 ? 10.079 3.859 -5.729 1.00 97.88 71 TYR A C 1
ATOM 543 O O . TYR A 1 71 ? 10.808 4.543 -6.441 1.00 97.88 71 TYR A O 1
ATOM 551 N N . SER A 1 72 ? 10.584 2.959 -4.881 1.00 97.62 72 SER A N 1
ATOM 552 C CA . SER A 1 72 ? 12.025 2.686 -4.782 1.00 97.62 72 SER A CA 1
ATOM 553 C C . SER A 1 72 ? 12.598 2.026 -6.038 1.00 97.62 72 SER A C 1
ATOM 555 O O . SER A 1 72 ? 13.806 2.095 -6.247 1.00 97.62 72 SER A O 1
ATOM 557 N N . PHE A 1 73 ? 11.758 1.379 -6.851 1.00 97.62 73 PHE A N 1
ATOM 558 C CA . PHE A 1 73 ? 12.179 0.729 -8.087 1.00 97.62 73 PHE A CA 1
ATOM 559 C C . PHE A 1 73 ? 12.276 1.716 -9.257 1.00 97.62 73 PHE A C 1
ATOM 561 O O . PHE A 1 73 ? 13.335 1.814 -9.872 1.00 97.62 73 PHE A O 1
ATOM 568 N N . ASP A 1 74 ? 11.208 2.467 -9.548 1.00 96.25 74 ASP A N 1
ATOM 569 C CA . ASP A 1 74 ? 11.148 3.339 -10.735 1.00 96.25 74 ASP A CA 1
ATOM 570 C C . ASP A 1 74 ? 10.550 4.735 -10.483 1.00 96.25 74 ASP A C 1
ATOM 572 O O . ASP A 1 74 ? 10.255 5.469 -11.425 1.00 96.25 74 ASP A O 1
ATOM 576 N N . THR A 1 75 ? 10.383 5.137 -9.222 1.00 95.88 75 THR A N 1
ATOM 577 C CA . THR A 1 75 ? 9.783 6.418 -8.795 1.00 95.88 75 THR A CA 1
ATOM 578 C C . THR A 1 75 ? 8.311 6.617 -9.174 1.00 95.88 75 THR A C 1
ATOM 580 O O . THR A 1 75 ? 7.771 7.713 -8.994 1.00 95.88 75 THR A O 1
ATOM 583 N N . THR A 1 76 ? 7.616 5.579 -9.646 1.00 95.38 76 THR A N 1
ATOM 584 C CA . THR A 1 76 ? 6.174 5.671 -9.894 1.00 95.38 76 THR A CA 1
ATOM 585 C C . THR A 1 76 ? 5.386 5.642 -8.585 1.00 95.38 76 THR A C 1
ATOM 587 O O . THR A 1 76 ? 5.644 4.852 -7.679 1.00 95.38 76 THR A O 1
ATOM 590 N N . PHE A 1 77 ? 4.406 6.536 -8.475 1.00 95.44 77 PHE A N 1
ATOM 591 C CA . PHE A 1 77 ? 3.441 6.586 -7.379 1.00 95.44 77 PHE A CA 1
ATOM 592 C C . PHE A 1 77 ? 2.190 7.325 -7.875 1.00 95.44 77 PHE A C 1
ATOM 594 O O . PHE A 1 77 ? 2.333 8.411 -8.438 1.00 95.44 77 PHE A O 1
ATOM 601 N N . PRO A 1 78 ? 0.974 6.771 -7.707 1.00 94.38 78 PRO A N 1
ATOM 602 C CA . PRO A 1 78 ? -0.249 7.415 -8.193 1.00 94.38 78 PRO A CA 1
ATOM 603 C C . PRO A 1 78 ? -0.683 8.629 -7.356 1.00 94.38 78 PRO A C 1
ATOM 605 O O . PRO A 1 78 ? -1.521 9.408 -7.801 1.00 94.38 78 PRO A O 1
ATOM 608 N N . GLY A 1 79 ? -0.138 8.799 -6.148 1.00 93.75 79 GLY A N 1
ATOM 609 C CA . GLY A 1 79 ? -0.373 9.978 -5.316 1.00 93.75 79 GLY A CA 1
ATOM 610 C C . GLY A 1 79 ? 0.678 11.074 -5.517 1.00 93.75 79 GLY A C 1
ATOM 611 O O . GLY A 1 79 ? 1.475 11.064 -6.451 1.00 93.75 79 GLY A O 1
ATOM 612 N N . ASN A 1 80 ? 0.717 12.027 -4.584 1.00 94.31 80 ASN A N 1
ATOM 613 C CA . ASN A 1 80 ? 1.686 13.122 -4.595 1.00 94.31 80 ASN A CA 1
ATOM 614 C C . ASN A 1 80 ? 2.669 13.002 -3.421 1.00 94.31 80 ASN A C 1
ATOM 616 O O . ASN A 1 80 ? 2.258 12.959 -2.263 1.00 94.31 80 ASN A O 1
ATOM 620 N N . THR A 1 81 ? 3.972 12.983 -3.710 1.00 95.94 81 THR A N 1
ATOM 621 C CA . THR A 1 81 ? 5.033 12.964 -2.684 1.00 95.94 81 THR A CA 1
ATOM 622 C C . THR A 1 81 ? 5.364 14.358 -2.138 1.00 95.94 81 THR A C 1
ATOM 624 O O . THR A 1 81 ? 6.118 14.494 -1.170 1.00 95.94 81 THR A O 1
ATOM 627 N N . TYR A 1 82 ? 4.827 15.410 -2.759 1.00 92.88 82 TYR A N 1
ATOM 628 C CA . TYR A 1 82 ? 5.091 16.819 -2.468 1.00 92.88 82 TYR A CA 1
ATOM 629 C C . TYR A 1 82 ? 6.588 17.164 -2.497 1.00 92.88 82 TYR A C 1
ATOM 631 O O . TYR A 1 82 ? 7.076 17.931 -1.670 1.00 92.88 82 TYR A O 1
ATOM 639 N N . GLY A 1 83 ? 7.340 16.542 -3.413 1.00 94.75 83 GLY A N 1
ATOM 640 C CA . GLY A 1 83 ? 8.786 16.748 -3.559 1.00 94.75 83 GLY A CA 1
ATOM 641 C C . GLY A 1 83 ? 9.641 16.088 -2.470 1.00 94.75 83 GLY A C 1
ATOM 642 O O . GLY A 1 83 ? 10.846 16.306 -2.429 1.00 94.75 83 GLY A O 1
ATOM 643 N N . ARG A 1 84 ? 9.049 15.269 -1.588 1.00 96.81 84 ARG A N 1
ATOM 644 C CA . ARG A 1 84 ? 9.753 14.620 -0.464 1.00 96.81 84 ARG A CA 1
ATOM 645 C C . ARG A 1 84 ? 10.227 13.192 -0.774 1.00 96.81 84 ARG A C 1
ATOM 647 O O . ARG A 1 84 ?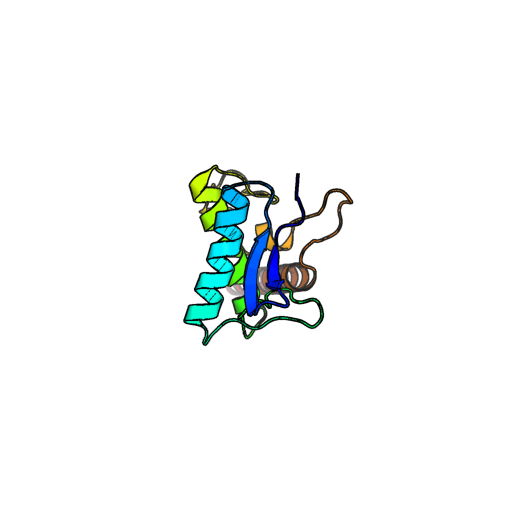 10.669 12.490 0.136 1.00 96.81 84 ARG A O 1
ATOM 654 N N . GLY A 1 85 ? 10.111 12.743 -2.027 1.00 96.62 85 GLY A N 1
ATOM 655 C CA . GLY A 1 85 ? 10.479 11.386 -2.454 1.00 96.62 85 GLY A CA 1
ATOM 656 C C . GLY A 1 85 ? 9.772 10.307 -1.626 1.00 96.62 85 GLY A C 1
ATOM 657 O O . GLY A 1 85 ? 8.594 10.452 -1.300 1.00 96.62 85 GLY A O 1
ATOM 658 N N . LEU A 1 86 ? 10.505 9.266 -1.213 1.00 96.50 86 LEU A N 1
ATOM 659 C CA . LEU A 1 86 ? 9.985 8.171 -0.375 1.00 96.50 86 LEU A CA 1
ATOM 660 C C . LEU A 1 86 ? 9.334 8.642 0.933 1.00 96.50 86 LEU A C 1
ATOM 662 O O . LEU A 1 86 ? 8.332 8.075 1.366 1.00 96.50 86 LEU A O 1
ATOM 666 N N . ASN A 1 87 ? 9.860 9.705 1.549 1.00 97.00 87 ASN A N 1
ATOM 667 C CA . ASN A 1 87 ? 9.286 10.272 2.775 1.00 97.00 87 ASN A CA 1
ATOM 668 C C . ASN A 1 87 ? 7.943 10.965 2.521 1.00 97.00 87 ASN A C 1
ATOM 670 O O . ASN A 1 87 ? 7.163 11.163 3.449 1.00 97.00 87 ASN A O 1
ATOM 674 N N . GLY A 1 88 ? 7.683 11.342 1.269 1.00 97.75 88 GLY A N 1
ATOM 675 C CA . GLY A 1 88 ? 6.411 11.886 0.822 1.00 97.75 88 GLY A CA 1
ATOM 676 C C . GLY A 1 88 ? 5.307 10.846 0.702 1.00 97.75 88 GLY A C 1
ATOM 677 O O . GLY A 1 88 ? 4.147 11.241 0.703 1.00 97.75 88 GLY A O 1
ATOM 678 N N . ILE A 1 89 ? 5.657 9.557 0.640 1.00 98.44 89 ILE A N 1
ATOM 679 C CA . ILE A 1 89 ? 4.707 8.445 0.658 1.00 98.44 89 ILE A CA 1
ATOM 680 C C . ILE A 1 89 ? 4.365 8.160 2.121 1.00 98.44 89 ILE A C 1
ATOM 682 O O . ILE A 1 89 ? 5.061 7.431 2.836 1.00 98.44 89 ILE A O 1
ATOM 686 N N . ASP A 1 90 ? 3.326 8.840 2.581 1.00 98.12 90 ASP A N 1
ATOM 687 C CA . ASP A 1 90 ? 2.767 8.796 3.927 1.00 98.12 90 ASP A CA 1
ATOM 688 C C . ASP A 1 90 ? 1.237 8.604 3.904 1.00 98.12 90 ASP A C 1
ATOM 690 O O . ASP A 1 90 ? 0.608 8.564 2.843 1.00 98.12 90 ASP A O 1
ATOM 694 N N . LEU A 1 91 ? 0.627 8.511 5.091 1.00 98.12 91 LEU A N 1
ATOM 695 C CA . LEU A 1 91 ? -0.818 8.320 5.261 1.00 98.12 91 LEU A CA 1
ATOM 696 C C . LEU A 1 91 ? -1.660 9.344 4.489 1.00 98.12 91 LEU A C 1
ATOM 698 O O . LEU A 1 91 ? -2.716 8.988 3.972 1.00 98.12 91 LEU A O 1
ATOM 702 N N . GLN A 1 92 ? -1.224 10.604 4.416 1.00 97.31 92 GLN A N 1
ATOM 703 C CA . GLN A 1 92 ? -1.983 11.633 3.710 1.00 97.31 92 GLN A CA 1
ATOM 704 C C . GLN A 1 92 ? -1.850 11.443 2.202 1.00 97.31 92 GLN A C 1
ATOM 706 O O . GLN A 1 92 ? -2.854 11.496 1.500 1.00 97.31 92 GLN A O 1
ATOM 711 N N . SER A 1 93 ? -0.645 11.184 1.696 1.00 97.75 93 SER A N 1
ATOM 712 C CA . SER A 1 93 ? -0.444 10.961 0.260 1.00 97.75 93 SER A CA 1
ATOM 713 C C . SER A 1 93 ? -1.190 9.724 -0.259 1.00 97.75 93 SER A C 1
ATOM 715 O O . SER A 1 93 ? -1.832 9.813 -1.299 1.00 97.75 93 SER A O 1
ATOM 717 N N . VAL A 1 94 ? -1.175 8.610 0.489 1.00 97.75 94 VAL A N 1
ATOM 718 C CA . VAL A 1 94 ? -1.859 7.358 0.122 1.00 97.75 94 VAL A CA 1
ATOM 719 C C . VAL A 1 94 ? -3.371 7.499 0.272 1.00 97.75 94 VAL A C 1
ATOM 721 O O . VAL A 1 94 ? -4.123 7.096 -0.610 1.00 97.75 94 VAL A O 1
ATOM 724 N N . GLY A 1 95 ? -3.836 8.131 1.354 1.00 97.31 95 GLY A N 1
ATOM 725 C CA . GLY A 1 95 ? -5.261 8.383 1.559 1.00 97.31 95 GLY A CA 1
ATOM 726 C C . GLY A 1 95 ? -5.880 9.297 0.499 1.00 97.31 95 GLY A C 1
ATOM 727 O O . GLY A 1 95 ? -7.072 9.193 0.250 1.00 97.31 95 GLY A O 1
ATOM 728 N N . ASN A 1 96 ? -5.095 10.166 -0.145 1.00 97.00 96 ASN A N 1
ATOM 729 C CA . ASN A 1 96 ? -5.568 11.071 -1.199 1.00 97.00 96 ASN A CA 1
ATOM 730 C C . ASN A 1 96 ? -5.333 10.542 -2.625 1.00 97.00 96 ASN A C 1
ATOM 732 O O . ASN A 1 96 ? -5.488 11.309 -3.574 1.00 97.00 96 ASN A O 1
ATOM 736 N N . ILE A 1 97 ? -4.953 9.271 -2.803 1.00 96.19 97 ILE A N 1
ATOM 737 C CA . ILE A 1 97 ? -4.866 8.677 -4.143 1.00 96.19 97 ILE A CA 1
ATOM 738 C C . ILE A 1 97 ? -6.259 8.690 -4.781 1.00 96.19 97 ILE A C 1
ATOM 740 O O . ILE A 1 97 ? -7.239 8.239 -4.178 1.00 96.19 97 ILE A O 1
ATOM 744 N N . MET A 1 98 ? -6.319 9.192 -6.013 1.00 94.81 98 MET A N 1
ATOM 745 C CA . MET A 1 98 ? -7.523 9.227 -6.832 1.00 94.81 98 MET A CA 1
ATOM 746 C C . MET A 1 98 ? -7.341 8.380 -8.090 1.00 94.81 98 MET A C 1
ATOM 748 O O . MET A 1 98 ? -6.227 8.260 -8.602 1.00 94.81 98 MET A O 1
ATOM 752 N N . ASP A 1 99 ? -8.432 7.795 -8.573 1.00 90.38 99 ASP A N 1
ATOM 753 C CA . ASP A 1 99 ? -8.477 7.159 -9.886 1.00 90.38 99 ASP A CA 1
ATOM 754 C C . ASP A 1 99 ? -8.614 8.195 -11.018 1.00 90.38 99 ASP A C 1
ATOM 756 O O . ASP A 1 99 ? -8.704 9.407 -10.793 1.00 90.38 99 ASP A O 1
ATOM 760 N N . ASP A 1 100 ? -8.646 7.711 -12.261 1.00 88.81 100 ASP A N 1
ATOM 761 C CA . ASP A 1 100 ? -8.774 8.559 -13.450 1.00 88.81 100 ASP A CA 1
ATOM 762 C C . ASP A 1 100 ? -10.141 9.294 -13.510 1.00 88.81 100 ASP A C 1
ATOM 764 O O . ASP A 1 100 ? -10.314 10.238 -14.284 1.00 88.81 100 ASP A O 1
ATOM 768 N N . GLN A 1 101 ? -11.115 8.906 -12.675 1.00 92.94 101 GLN A N 1
ATOM 769 C CA . GLN A 1 101 ? -12.426 9.545 -12.505 1.00 92.94 101 GLN A CA 1
ATOM 770 C C . GLN A 1 101 ? -12.475 10.487 -11.284 1.00 92.94 101 GLN A C 1
ATOM 772 O O . GLN A 1 101 ? -13.556 10.941 -10.893 1.00 92.94 101 GLN A O 1
ATOM 777 N N . HIS A 1 102 ? -11.319 10.8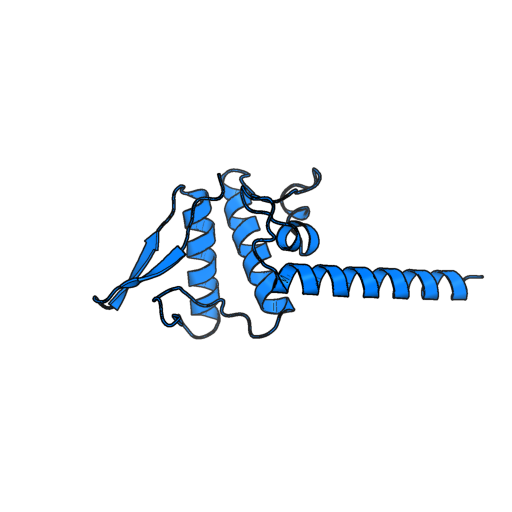22 -10.702 1.00 91.88 102 HIS A N 1
ATOM 778 C CA . HIS A 1 102 ? -11.181 11.667 -9.511 1.00 91.88 102 HIS A CA 1
ATOM 779 C C . HIS A 1 102 ? -11.908 11.118 -8.269 1.00 91.88 102 HIS A C 1
ATOM 781 O O . HIS A 1 102 ? -12.293 11.884 -7.381 1.00 91.88 102 HIS A O 1
ATOM 787 N N . GLN A 1 103 ? -12.110 9.801 -8.187 1.00 94.88 103 GLN A N 1
ATOM 788 C CA . GLN A 1 103 ? -12.668 9.144 -7.007 1.00 94.88 103 GLN A CA 1
ATOM 789 C C . GLN A 1 103 ? -11.550 8.634 -6.102 1.00 94.88 103 GLN A C 1
ATOM 791 O O . GLN A 1 103 ? -10.513 8.169 -6.568 1.00 94.88 103 GLN A O 1
ATOM 796 N N . ILE A 1 104 ? -11.763 8.710 -4.787 1.00 95.25 104 ILE A N 1
ATOM 797 C CA . ILE A 1 104 ? -10.818 8.189 -3.795 1.00 95.25 104 ILE A CA 1
ATOM 798 C C . ILE A 1 104 ? -10.699 6.668 -3.944 1.00 95.25 104 ILE A C 1
ATOM 800 O O . ILE A 1 104 ? -11.684 5.950 -3.770 1.00 95.25 104 ILE A O 1
ATOM 804 N N . VAL A 1 105 ? -9.477 6.181 -4.177 1.00 93.69 105 VAL A N 1
ATOM 805 C CA . VAL A 1 105 ? -9.203 4.744 -4.367 1.00 93.69 105 VAL A CA 1
ATOM 806 C C . VAL A 1 105 ? -9.399 3.955 -3.072 1.00 93.69 105 VAL A C 1
ATOM 808 O O . VAL A 1 105 ? -9.948 2.854 -3.085 1.00 93.69 105 VAL A O 1
ATOM 811 N N . TYR A 1 106 ? -9.006 4.533 -1.932 1.00 94.62 106 TYR A N 1
ATOM 812 C CA . TYR A 1 106 ? -9.098 3.884 -0.622 1.00 94.62 106 TYR A CA 1
ATOM 813 C C . TYR A 1 106 ? -9.941 4.707 0.366 1.00 94.62 106 TYR A C 1
ATOM 815 O O . TYR A 1 106 ? -9.375 5.361 1.249 1.00 94.62 106 TYR A O 1
ATOM 823 N N . PRO A 1 107 ? -11.288 4.663 0.290 1.00 96.12 107 PRO A N 1
ATOM 824 C CA . PRO A 1 107 ? -12.154 5.475 1.151 1.00 96.12 107 PRO A CA 1
ATOM 825 C C . PRO A 1 107 ? -11.860 5.311 2.649 1.00 96.12 107 PRO A C 1
ATOM 827 O O . PRO A 1 107 ? -11.765 6.292 3.381 1.00 96.12 107 PRO A O 1
ATOM 830 N N . ILE A 1 108 ? -11.596 4.079 3.103 1.00 96.12 108 ILE A N 1
ATOM 831 C CA . ILE A 1 108 ? -11.289 3.805 4.516 1.00 96.12 108 ILE A CA 1
ATOM 832 C C . ILE A 1 108 ? -9.951 4.413 4.973 1.00 96.12 108 ILE A C 1
ATOM 834 O O . ILE A 1 108 ? -9.823 4.824 6.128 1.00 96.12 108 ILE A O 1
ATOM 838 N N . ILE A 1 109 ? -8.950 4.486 4.085 1.00 97.75 109 ILE A N 1
ATOM 839 C CA . ILE A 1 109 ? -7.646 5.095 4.388 1.00 97.75 109 ILE A CA 1
ATOM 840 C C . ILE A 1 109 ? -7.773 6.616 4.339 1.00 97.75 109 ILE A C 1
ATOM 842 O O . ILE A 1 109 ? -7.206 7.288 5.198 1.00 97.75 109 ILE A O 1
ATOM 846 N N . TYR A 1 110 ? -8.550 7.157 3.398 1.00 97.88 110 TYR A N 1
ATOM 847 C CA . TYR A 1 110 ? -8.871 8.581 3.335 1.00 97.88 110 TYR A CA 1
ATOM 848 C C . TYR A 1 110 ? -9.545 9.067 4.621 1.00 97.88 110 TYR A C 1
ATOM 850 O O . TYR A 1 110 ? -9.051 9.996 5.266 1.00 97.88 110 TYR A O 1
ATOM 858 N N . ASP A 1 111 ? -10.619 8.404 5.051 1.00 97.94 111 ASP A N 1
ATOM 859 C CA . ASP A 1 111 ? -11.342 8.768 6.272 1.00 97.94 111 ASP A CA 1
ATOM 860 C C . ASP A 1 111 ? -10.428 8.692 7.501 1.00 97.94 111 ASP A C 1
ATOM 862 O O . ASP A 1 111 ? -10.412 9.595 8.351 1.00 97.94 111 ASP A O 1
ATOM 866 N N . TYR A 1 112 ? -9.593 7.650 7.566 1.00 97.94 112 TYR A N 1
ATOM 867 C CA . TYR A 1 112 ? -8.574 7.524 8.599 1.00 97.94 112 TYR A CA 1
ATOM 868 C C . TYR A 1 112 ? -7.568 8.685 8.555 1.00 97.94 112 TYR A C 1
ATOM 870 O O . TYR A 1 112 ? -7.338 9.330 9.583 1.00 97.94 112 TYR A O 1
ATOM 878 N N . ALA A 1 113 ? -7.028 9.025 7.384 1.00 97.75 113 ALA A N 1
ATOM 879 C CA . ALA A 1 113 ? -6.103 10.139 7.192 1.00 97.75 113 ALA A CA 1
ATOM 880 C C . ALA A 1 113 ? -6.715 11.482 7.627 1.00 97.75 113 ALA A C 1
ATOM 882 O O . ALA A 1 113 ? -6.064 12.257 8.339 1.00 97.75 113 ALA A O 1
ATOM 883 N N . VAL A 1 114 ? -7.981 11.733 7.277 1.00 97.94 114 VAL A N 1
ATOM 884 C CA . VAL A 1 114 ? -8.738 12.922 7.693 1.00 97.94 114 VAL A CA 1
ATOM 885 C C . VAL A 1 114 ? -8.908 12.961 9.212 1.00 97.94 114 VAL A C 1
ATOM 887 O O . VAL A 1 114 ? -8.706 14.015 9.824 1.00 97.94 114 VAL A O 1
ATOM 890 N N . SER A 1 115 ? -9.254 11.834 9.841 1.00 97.25 115 SER A N 1
ATOM 891 C CA . SER A 1 115 ? -9.422 11.755 11.299 1.00 97.25 115 SER A CA 1
ATOM 892 C C . SER A 1 115 ? -8.125 12.075 12.052 1.00 97.25 115 SER A C 1
ATOM 894 O O . SER A 1 115 ? -8.133 12.891 12.979 1.00 97.25 115 SER A O 1
ATOM 896 N N . VAL A 1 116 ? -6.996 11.517 11.601 1.00 96.75 116 VAL A N 1
ATOM 897 C CA . VAL A 1 116 ? -5.670 11.735 12.194 1.00 96.75 116 VAL A CA 1
ATOM 898 C C . VAL A 1 116 ? -5.256 13.195 12.051 1.00 96.75 116 VAL A C 1
ATOM 900 O O . VAL A 1 116 ? -4.803 13.811 13.017 1.00 96.75 116 VAL A O 1
ATOM 903 N N . ARG A 1 117 ? -5.476 13.791 10.875 1.00 96.19 117 ARG A N 1
ATOM 904 C CA . ARG A 1 117 ? -5.188 15.209 10.637 1.00 96.19 117 ARG A CA 1
ATOM 905 C C . ARG A 1 117 ? -5.991 16.114 11.574 1.00 96.19 117 ARG A C 1
ATOM 907 O O . ARG A 1 117 ? -5.407 16.965 12.244 1.00 96.19 117 ARG A O 1
ATOM 914 N N . LYS A 1 118 ? -7.304 15.886 11.696 1.00 95.69 118 LYS A N 1
ATOM 915 C CA . LYS A 1 118 ? -8.177 16.640 12.615 1.00 95.69 118 LYS A CA 1
ATOM 916 C C . LYS A 1 118 ? -7.728 16.509 14.074 1.00 95.69 118 LYS A C 1
ATOM 918 O O . LYS A 1 118 ? -7.755 17.497 14.809 1.00 95.69 118 LYS A O 1
ATOM 923 N N . ALA A 1 119 ? -7.317 15.316 14.505 1.00 94.25 119 ALA A N 1
ATOM 924 C CA . ALA A 1 119 ? -6.802 15.099 15.856 1.00 94.25 119 ALA A CA 1
ATOM 925 C C . ALA A 1 119 ? -5.506 15.893 16.105 1.00 94.25 119 ALA A C 1
ATOM 927 O O . ALA A 1 119 ? -5.398 16.590 17.114 1.00 94.25 119 ALA A O 1
ATOM 928 N N . ASN A 1 120 ? -4.568 15.872 15.154 1.00 93.00 120 ASN A N 1
ATOM 929 C CA . ASN A 1 120 ? -3.305 16.609 15.253 1.00 93.00 120 ASN A CA 1
ATOM 930 C C . ASN A 1 120 ? -3.519 18.130 15.304 1.00 93.00 120 ASN A C 1
ATOM 932 O O . ASN A 1 120 ? -2.923 18.813 16.137 1.00 93.00 120 ASN A O 1
ATOM 936 N N . GLU A 1 121 ? -4.413 18.664 14.468 1.00 93.38 121 GLU A N 1
ATOM 937 C CA . GLU A 1 121 ? -4.777 20.087 14.478 1.00 93.38 121 GLU A CA 1
ATOM 938 C C . GLU A 1 121 ? -5.364 20.520 15.833 1.00 93.38 121 GLU A C 1
ATOM 940 O O . GLU A 1 121 ? -5.033 21.594 16.342 1.00 93.38 121 GLU A O 1
ATOM 945 N N . ARG A 1 122 ? -6.212 19.684 16.450 1.00 90.88 122 ARG A N 1
ATOM 946 C CA . ARG A 1 122 ? -6.771 19.945 17.789 1.00 90.88 122 ARG A CA 1
ATOM 947 C C . ARG A 1 122 ? -5.683 19.960 18.860 1.00 90.88 122 ARG A C 1
ATOM 949 O O . ARG A 1 122 ? -5.628 20.906 19.645 1.00 90.88 122 ARG A O 1
ATOM 956 N N . SER A 1 123 ? -4.794 18.969 18.860 1.00 90.06 123 SER A N 1
ATOM 957 C CA . SER A 1 123 ? -3.676 18.889 19.809 1.00 90.06 123 SER A CA 1
ATOM 958 C C . SER A 1 123 ? -2.748 20.105 19.717 1.00 90.06 123 SER A C 1
ATOM 960 O O . SER A 1 123 ? -2.359 20.667 20.740 1.00 90.06 123 SER A O 1
ATOM 962 N N . LEU A 1 124 ? -2.458 20.581 18.501 1.00 87.25 124 LEU A N 1
ATOM 963 C CA . LEU A 1 124 ? -1.652 21.785 18.272 1.00 87.25 124 LEU A CA 1
ATOM 964 C C . LEU A 1 124 ? -2.323 23.058 18.803 1.00 87.25 124 LEU A C 1
ATOM 966 O O . LEU A 1 124 ? -1.650 23.905 19.390 1.00 87.25 124 LEU A O 1
ATOM 970 N N . LYS A 1 125 ? -3.643 23.202 18.622 1.00 87.31 125 LYS A N 1
ATOM 971 C CA . LYS A 1 125 ? -4.398 24.344 19.169 1.00 87.31 125 LYS A CA 1
ATOM 972 C C . LYS A 1 125 ? -4.345 24.369 20.699 1.00 87.31 125 LYS A C 1
ATOM 974 O O . LYS A 1 125 ? -4.076 25.423 21.267 1.00 87.31 125 LYS A O 1
ATOM 979 N N . ILE A 1 126 ? -4.530 23.214 21.342 1.00 86.56 126 ILE A N 1
ATOM 980 C CA . ILE A 1 126 ? -4.464 23.073 22.807 1.00 86.56 126 ILE A CA 1
ATOM 981 C C . ILE A 1 126 ? -3.051 23.368 23.332 1.00 86.56 126 ILE A C 1
ATOM 983 O O . ILE A 1 126 ? -2.891 24.032 24.352 1.00 86.56 126 ILE A O 1
ATOM 987 N N . SER A 1 127 ? -2.010 22.894 22.643 1.00 84.56 127 SER A N 1
ATOM 988 C CA . SER A 1 127 ? -0.621 23.181 23.022 1.00 84.56 127 SER A CA 1
ATOM 989 C C . SER A 1 127 ? -0.321 24.684 22.968 1.00 84.56 127 SER A C 1
ATOM 991 O O . SER A 1 127 ? 0.197 25.237 23.936 1.00 84.56 127 SER A O 1
ATOM 993 N N . LYS A 1 128 ? -0.734 25.369 21.893 1.00 83.31 128 LYS A N 1
ATOM 994 C CA . LYS A 1 128 ? -0.544 26.820 21.736 1.00 83.31 128 LYS A CA 1
ATOM 995 C C . LYS A 1 128 ? -1.310 27.648 22.770 1.00 83.31 128 LYS A C 1
ATOM 997 O O . LYS A 1 128 ? -0.822 28.703 23.159 1.00 83.31 128 LYS A O 1
ATOM 1002 N N . SER A 1 129 ? -2.484 27.197 23.219 1.00 78.62 129 SER A N 1
ATOM 1003 C CA . SER A 1 129 ? -3.254 27.909 24.248 1.00 78.62 129 SER A CA 1
ATOM 1004 C C . SER A 1 129 ? -2.676 27.758 25.656 1.00 78.62 129 SER A C 1
ATOM 1006 O O . SER A 1 129 ? -2.933 28.618 26.480 1.00 78.62 129 SER A O 1
ATOM 1008 N N . LYS A 1 130 ? -1.914 26.691 25.942 1.00 78.12 130 LYS A N 1
ATOM 1009 C CA . LYS A 1 130 ? -1.242 26.485 27.242 1.00 78.12 130 LYS A CA 1
ATOM 1010 C C . LYS A 1 130 ? 0.090 27.235 27.382 1.00 78.12 130 LYS A C 1
ATOM 1012 O O . LYS A 1 130 ? 0.636 27.289 28.474 1.00 78.12 130 LYS A O 1
ATOM 1017 N N . MET A 1 131 ? 0.635 27.741 26.277 1.00 71.06 131 MET A N 1
ATOM 1018 C CA . MET A 1 131 ? 1.878 28.523 26.239 1.00 71.06 131 MET A CA 1
ATOM 1019 C C . MET A 1 131 ? 1.647 30.042 26.306 1.00 71.06 131 MET A C 1
ATOM 1021 O O . MET A 1 131 ? 2.612 30.801 26.258 1.00 71.06 131 MET A O 1
ATOM 1025 N N . ARG A 1 132 ? 0.385 30.477 26.337 1.00 61.00 132 ARG A N 1
ATOM 1026 C CA . ARG A 1 132 ? -0.026 31.866 26.556 1.00 61.00 132 ARG A CA 1
ATOM 1027 C C . ARG A 1 132 ? -0.477 32.025 27.996 1.00 61.00 132 ARG A C 1
ATOM 1029 O O . ARG A 1 132 ? -0.230 33.118 28.537 1.00 61.00 132 ARG A O 1
#

Organism: NCBI:txid888743

Radius of gyration: 16.93 Å; chains: 1; bounding box: 27×56×43 Å

Sequence (132 aa):
MGGRHTVRQGDDEKVYIETSSDALSINEITHVRQSLTSGGLKFGKRGELLNAGKSLKAIANMEIEAYRMQYSFDTTFPGNTYGRGLNGIDLQSVGNIMDDQHQIVYPIIYDYAVSVRKANERSLKISKSKMR

Secondary structure (DSSP, 8-state):
-----EEEE-TTS-EEEE-SSHHHHHHHHHHHHHHHHTTS--B-TTSBBPP--SSHHHHHHHHHHHHHHHHHHH---SS--TT-GGGG-SHHHHHT-B-TTS-BS-HHHHHHHHHHHHHHHHHHHHHHHHT-